Protein AF-A0A927ABQ0-F1 (afdb_monomer_lite)

Sequence (81 aa):
MLTAEEFRFARAIDLERLTGIDASCFAAWSKTRQISERNLEAIATALSMTKGEVLRGFELRRQDTQLATQVSSRLKELTAS

Secondary structure (DSSP, 8-state):
---HHHHHHS-HHHHHHHHSS-HHHHHHHTT-S---HHHHHHHHHHHT--HHHHHHHHHHHHHHHHHHHHHHHHHHHHH--

Foldseek 3D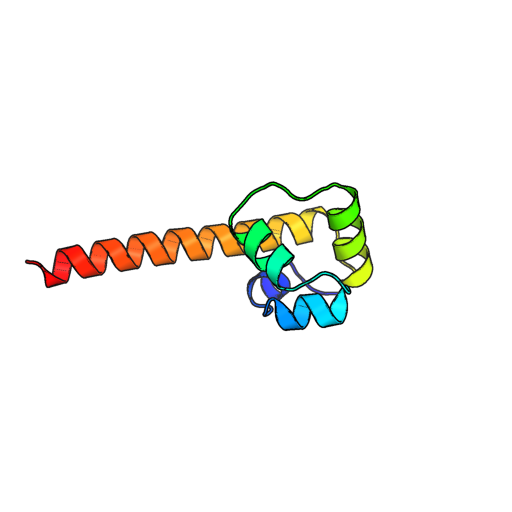i:
DDFLVNLLPDQLVVLCVQQVDHSVVLVVLLQDVDDDPVSLVSS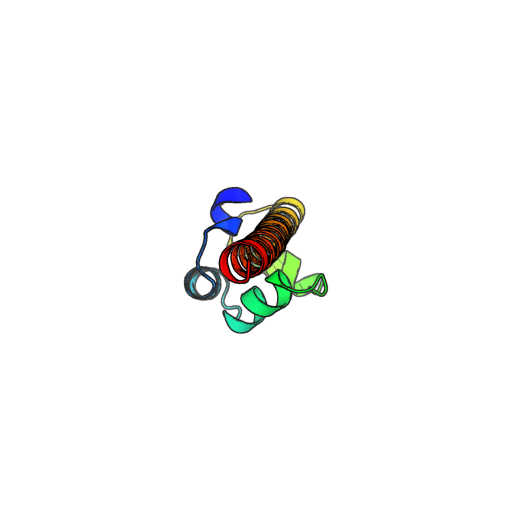CVSVVHDSVRNSSSSVSSVVVVVVVVVVVVVVVVVVVD

Structure (mmCIF, N/CA/C/O backbone):
data_AF-A0A927ABQ0-F1
#
_entry.id   AF-A0A927ABQ0-F1
#
loop_
_atom_site.group_PDB
_atom_site.id
_atom_site.type_symbol
_atom_site.label_atom_id
_atom_site.label_alt_id
_atom_site.label_comp_id
_atom_site.label_asym_id
_atom_site.label_entity_id
_atom_site.label_seq_id
_atom_site.pdbx_PDB_ins_code
_atom_site.Cartn_x
_atom_site.Cartn_y
_atom_site.Cartn_z
_atom_site.occupancy
_atom_site.B_iso_or_equiv
_atom_site.auth_seq_id
_atom_site.auth_comp_id
_atom_site.auth_asym_id
_atom_site.auth_atom_id
_atom_site.pdbx_PDB_model_num
ATOM 1 N N . MET A 1 1 ? -3.020 1.688 -17.299 1.00 73.69 1 MET A N 1
ATOM 2 C CA . MET A 1 1 ? -2.421 2.538 -16.254 1.00 73.69 1 MET A CA 1
ATOM 3 C C . MET A 1 1 ? -3.336 2.460 -15.051 1.00 73.69 1 MET A C 1
ATOM 5 O O . MET A 1 1 ? -4.506 2.778 -15.215 1.00 73.69 1 MET A O 1
ATOM 9 N N . LEU A 1 2 ? -2.843 1.945 -13.921 1.00 87.25 2 LEU A N 1
ATOM 10 C CA . LEU A 1 2 ? -3.604 1.948 -12.667 1.00 87.25 2 LEU A CA 1
ATOM 11 C C . LEU A 1 2 ? -3.594 3.355 -12.049 1.00 87.25 2 LEU A C 1
ATOM 13 O O . LEU A 1 2 ? -2.608 4.076 -12.148 1.00 87.25 2 LEU A O 1
ATOM 17 N N . THR A 1 3 ? -4.663 3.718 -11.358 1.00 93.44 3 THR A N 1
ATOM 18 C CA . THR A 1 3 ? -4.771 4.910 -10.511 1.00 93.44 3 THR A CA 1
ATOM 19 C C . THR A 1 3 ? -4.382 4.594 -9.063 1.00 93.44 3 THR A C 1
ATOM 21 O O . THR A 1 3 ? -4.316 3.434 -8.647 1.00 93.44 3 THR A O 1
ATOM 24 N N . ALA A 1 4 ? -4.164 5.627 -8.242 1.00 94.75 4 ALA A N 1
ATOM 25 C CA . ALA A 1 4 ? -3.899 5.446 -6.811 1.00 94.75 4 ALA A CA 1
ATOM 26 C C . ALA A 1 4 ? -5.065 4.772 -6.050 1.00 94.75 4 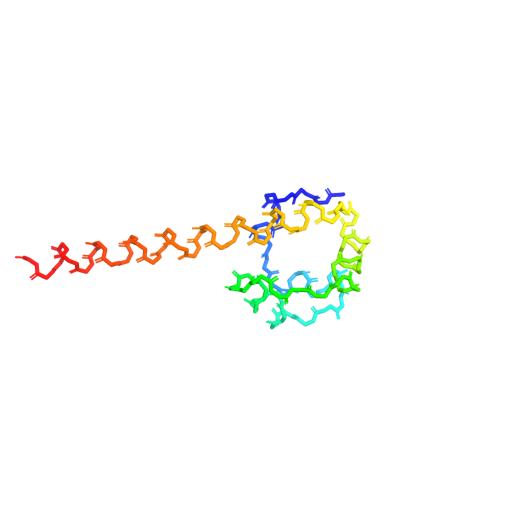ALA A C 1
ATOM 28 O O . ALA A 1 4 ? -4.819 4.039 -5.092 1.00 94.75 4 ALA A O 1
ATOM 29 N N . GLU A 1 5 ? -6.317 4.983 -6.475 1.00 95.56 5 GLU A N 1
ATOM 30 C CA . GLU A 1 5 ? -7.493 4.313 -5.892 1.00 95.56 5 GLU A CA 1
ATOM 31 C C . GLU A 1 5 ? -7.564 2.838 -6.309 1.00 95.56 5 GLU A C 1
ATOM 33 O O . GLU A 1 5 ? -7.792 1.967 -5.474 1.00 95.56 5 GLU A O 1
ATOM 38 N N . GLU A 1 6 ? -7.276 2.507 -7.570 1.00 95.50 6 GLU A N 1
ATOM 39 C CA . GLU A 1 6 ? -7.169 1.100 -7.983 1.00 95.50 6 GLU A CA 1
ATOM 40 C C . GLU A 1 6 ? -6.025 0.396 -7.241 1.00 95.50 6 GLU A C 1
ATOM 42 O O . GLU A 1 6 ? -6.184 -0.733 -6.771 1.00 95.50 6 GLU A O 1
ATOM 47 N N . PHE A 1 7 ? -4.898 1.091 -7.037 1.00 96.06 7 PHE A N 1
ATOM 48 C CA . PHE A 1 7 ? -3.815 0.591 -6.198 1.00 96.06 7 PHE A CA 1
ATOM 49 C C . PHE A 1 7 ? -4.274 0.368 -4.760 1.00 96.06 7 PHE A C 1
ATOM 51 O O . PHE A 1 7 ? -3.878 -0.630 -4.171 1.00 96.06 7 PHE A O 1
ATOM 58 N N . ARG A 1 8 ? -5.079 1.256 -4.164 1.00 95.50 8 ARG A N 1
ATOM 59 C CA . ARG A 1 8 ? -5.593 1.110 -2.790 1.00 95.50 8 ARG A CA 1
ATOM 60 C C . ARG A 1 8 ? -6.372 -0.196 -2.616 1.00 95.50 8 ARG A C 1
ATOM 62 O O . ARG A 1 8 ? -6.134 -0.909 -1.640 1.00 95.50 8 ARG A O 1
ATOM 69 N N . PHE A 1 9 ? -7.242 -0.528 -3.569 1.00 95.12 9 PHE A N 1
ATOM 70 C CA . PHE A 1 9 ? -8.124 -1.698 -3.485 1.00 95.12 9 PHE A CA 1
ATOM 71 C C . PHE A 1 9 ? -7.512 -3.004 -4.005 1.00 95.12 9 PHE A C 1
ATOM 73 O O . PHE A 1 9 ? -8.031 -4.078 -3.700 1.00 95.12 9 PHE A O 1
ATOM 80 N N . ALA A 1 10 ? -6.404 -2.951 -4.751 1.00 95.31 10 ALA A N 1
ATOM 81 C CA . ALA A 1 10 ? -5.736 -4.154 -5.240 1.00 95.31 10 ALA A CA 1
ATOM 82 C C . ALA A 1 10 ? -5.349 -5.104 -4.087 1.00 95.31 10 ALA A C 1
ATOM 84 O O . ALA A 1 10 ? -4.919 -4.680 -3.007 1.00 95.31 10 ALA A O 1
A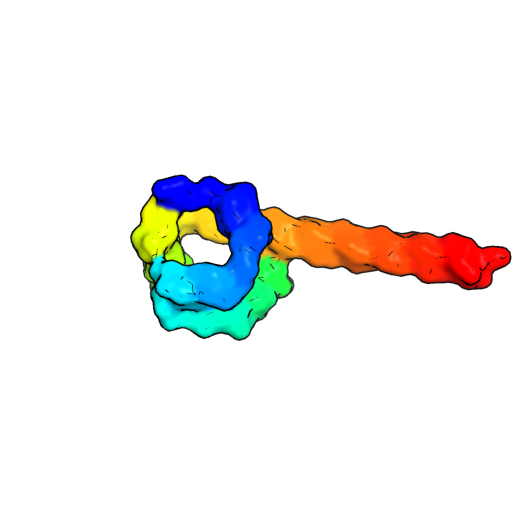TOM 85 N N . ARG A 1 11 ? -5.435 -6.419 -4.287 1.00 94.62 11 ARG A N 1
ATOM 86 C CA . ARG A 1 11 ? -4.897 -7.356 -3.290 1.00 94.62 11 ARG A CA 1
ATOM 87 C C . ARG A 1 11 ? -3.381 -7.419 -3.439 1.00 94.62 11 ARG A C 1
ATOM 89 O O . ARG A 1 11 ? -2.858 -7.308 -4.544 1.00 94.62 11 ARG A O 1
ATOM 96 N N . ALA A 1 12 ? -2.671 -7.649 -2.337 1.00 94.81 12 ALA A N 1
ATOM 97 C CA . ALA A 1 12 ? -1.211 -7.748 -2.361 1.00 94.81 12 ALA A CA 1
ATOM 98 C C . ALA A 1 12 ? -0.712 -8.845 -3.324 1.00 94.81 12 ALA A C 1
ATOM 100 O O . ALA A 1 12 ? 0.264 -8.630 -4.029 1.00 94.81 12 ALA A O 1
ATOM 101 N N . ILE A 1 13 ? -1.440 -9.964 -3.431 1.00 96.44 13 ILE A N 1
ATOM 102 C CA . ILE A 1 13 ? -1.128 -11.049 -4.376 1.00 96.44 13 ILE A CA 1
ATOM 103 C C . ILE A 1 13 ? -1.289 -10.639 -5.848 1.00 96.44 13 ILE A C 1
ATOM 105 O O . ILE A 1 13 ? -0.585 -11.146 -6.716 1.00 96.44 13 ILE A O 1
ATOM 109 N N . ASP A 1 14 ? -2.206 -9.716 -6.150 1.00 95.81 14 ASP A N 1
ATOM 110 C CA . ASP A 1 14 ? -2.376 -9.210 -7.514 1.00 95.81 14 ASP A CA 1
ATOM 111 C C . ASP A 1 14 ? -1.236 -8.238 -7.853 1.00 95.81 14 ASP A C 1
ATOM 113 O O . ASP A 1 14 ? -0.676 -8.299 -8.944 1.00 95.81 14 ASP A O 1
ATOM 117 N N . LEU A 1 15 ? -0.825 -7.400 -6.892 1.00 95.88 15 LEU A N 1
ATOM 118 C CA . LEU A 1 15 ? 0.346 -6.531 -7.040 1.00 95.88 15 LEU A CA 1
ATOM 119 C C . LEU A 1 15 ? 1.642 -7.332 -7.198 1.00 95.88 15 LEU A C 1
ATOM 121 O O . LEU A 1 15 ? 2.482 -6.963 -8.015 1.00 95.88 15 LEU A O 1
ATOM 125 N N . GLU A 1 16 ? 1.793 -8.448 -6.487 1.00 97.19 16 GLU A N 1
ATOM 126 C CA . GLU A 1 16 ? 2.926 -9.360 -6.662 1.00 97.19 16 GLU A CA 1
ATOM 127 C C . GLU A 1 16 ? 2.992 -9.909 -8.084 1.00 97.19 16 GLU A C 1
ATOM 129 O O . GLU A 1 16 ? 4.031 -9.816 -8.732 1.00 97.19 16 GLU A O 1
ATOM 134 N N . ARG A 1 17 ? 1.870 -10.396 -8.619 1.00 96.50 17 ARG A N 1
ATOM 135 C CA . ARG A 1 17 ? 1.808 -10.910 -9.997 1.00 96.50 17 ARG A CA 1
ATOM 136 C C . ARG A 1 17 ? 2.168 -9.860 -11.044 1.00 96.50 17 ARG A C 1
ATOM 138 O O . ARG A 1 17 ? 2.732 -10.209 -12.074 1.00 96.50 17 ARG A O 1
ATOM 145 N N . LEU A 1 18 ? 1.831 -8.597 -10.792 1.00 95.00 18 LEU A N 1
ATOM 146 C CA . LEU A 1 18 ? 2.097 -7.494 -11.716 1.00 95.00 18 LEU A CA 1
ATOM 147 C C . LEU A 1 18 ? 3.524 -6.943 -11.608 1.00 95.00 18 LEU A C 1
ATOM 149 O O . LEU A 1 18 ? 4.056 -6.444 -12.594 1.00 95.00 18 LEU A O 1
ATOM 153 N N . THR A 1 19 ? 4.140 -7.004 -10.426 1.00 95.69 19 THR A N 1
ATOM 154 C CA . THR A 1 19 ? 5.418 -6.322 -10.146 1.00 95.69 19 THR A CA 1
ATOM 155 C C . THR A 1 19 ? 6.590 -7.268 -9.895 1.00 95.69 19 THR A C 1
ATOM 157 O O . THR A 1 19 ? 7.739 -6.833 -9.928 1.00 95.69 19 THR A O 1
ATOM 160 N N . GLY A 1 20 ? 6.324 -8.545 -9.613 1.00 95.81 20 GLY A N 1
ATOM 161 C CA . GLY A 1 20 ? 7.317 -9.522 -9.162 1.00 95.81 20 GLY A CA 1
ATOM 162 C C . GLY A 1 20 ? 7.813 -9.304 -7.726 1.00 95.81 20 GLY A C 1
ATOM 163 O O . GLY A 1 20 ? 8.747 -9.978 -7.299 1.00 95.81 20 GLY A O 1
ATOM 164 N N . ILE A 1 21 ? 7.227 -8.362 -6.982 1.00 96.19 21 ILE A N 1
ATOM 165 C CA . ILE A 1 21 ? 7.570 -8.081 -5.583 1.00 96.19 21 ILE A CA 1
ATOM 166 C C . ILE A 1 21 ? 6.619 -8.857 -4.674 1.00 96.19 21 ILE A C 1
ATOM 168 O O . ILE A 1 21 ? 5.410 -8.768 -4.841 1.00 96.19 21 ILE A O 1
ATOM 172 N N . ASP A 1 22 ? 7.150 -9.563 -3.680 1.00 97.19 22 ASP A N 1
ATOM 173 C CA . ASP A 1 22 ? 6.355 -10.372 -2.748 1.00 97.19 22 ASP A CA 1
ATOM 174 C C . ASP A 1 22 ? 5.191 -9.575 -2.114 1.00 97.19 22 ASP A C 1
ATOM 176 O O . ASP A 1 22 ? 5.368 -8.455 -1.613 1.00 97.19 22 ASP A O 1
ATOM 180 N N . ALA A 1 23 ? 3.994 -10.171 -2.091 1.00 96.50 23 ALA A N 1
ATOM 181 C CA . ALA A 1 23 ? 2.814 -9.650 -1.410 1.00 96.50 23 ALA A CA 1
ATOM 182 C C . ALA A 1 23 ? 3.097 -9.228 0.045 1.00 96.50 23 ALA A C 1
ATOM 184 O O . ALA A 1 23 ? 2.516 -8.249 0.532 1.00 96.50 23 ALA A O 1
ATOM 185 N N . SER A 1 24 ? 4.007 -9.922 0.737 1.00 95.50 24 SER A N 1
ATOM 186 C CA . SER A 1 24 ? 4.419 -9.580 2.103 1.00 95.50 24 SER A CA 1
ATOM 187 C C . SER A 1 24 ? 5.030 -8.172 2.200 1.00 95.50 24 SER A C 1
ATOM 189 O O . SER A 1 24 ? 4.751 -7.436 3.154 1.00 95.50 24 SER A O 1
ATOM 191 N N . CYS A 1 25 ? 5.773 -7.742 1.174 1.00 95.25 25 CYS A N 1
ATOM 192 C CA . CYS A 1 25 ? 6.375 -6.414 1.096 1.00 95.25 25 CYS A CA 1
ATOM 193 C C . CYS A 1 25 ? 5.300 -5.332 0.937 1.00 95.25 25 CYS A C 1
ATOM 195 O O . CYS A 1 25 ? 5.311 -4.341 1.668 1.00 95.25 25 CYS A O 1
ATOM 197 N N . PHE A 1 26 ? 4.308 -5.547 0.066 1.00 94.88 26 PHE A N 1
ATOM 198 C CA . PHE A 1 26 ? 3.172 -4.629 -0.080 1.00 94.88 26 PHE A CA 1
ATOM 199 C C . PHE A 1 26 ? 2.371 -4.483 1.216 1.00 94.88 26 PHE A C 1
ATOM 201 O O . PHE A 1 26 ? 1.984 -3.370 1.586 1.00 94.88 26 PHE A O 1
ATOM 208 N N . ALA A 1 27 ? 2.155 -5.585 1.939 1.00 91.94 27 ALA A N 1
ATOM 209 C CA . ALA A 1 27 ? 1.500 -5.557 3.242 1.00 91.94 27 ALA A CA 1
ATOM 210 C C . ALA A 1 27 ? 2.327 -4.780 4.285 1.00 91.94 27 ALA A C 1
ATOM 212 O O . ALA A 1 27 ? 1.763 -4.006 5.061 1.00 91.94 27 ALA A O 1
ATOM 213 N N . ALA A 1 28 ? 3.655 -4.938 4.290 1.00 92.50 28 ALA A N 1
ATOM 214 C CA . ALA A 1 28 ? 4.553 -4.209 5.184 1.00 92.50 28 ALA A CA 1
ATOM 215 C C . ALA A 1 28 ? 4.601 -2.699 4.873 1.00 92.50 28 ALA A C 1
ATOM 217 O O . ALA A 1 28 ? 4.499 -1.871 5.782 1.00 92.50 28 ALA A O 1
ATOM 218 N N . TRP A 1 29 ? 4.686 -2.310 3.599 1.00 94.12 29 TRP A N 1
ATOM 219 C CA . TRP A 1 29 ? 4.681 -0.901 3.173 1.00 94.12 29 TRP A CA 1
ATOM 220 C C . TRP A 1 29 ? 3.319 -0.226 3.322 1.00 94.12 29 TRP A C 1
ATOM 222 O O . TRP A 1 29 ? 3.240 0.984 3.507 1.00 94.12 29 TRP A O 1
ATOM 232 N N . SER A 1 30 ? 2.233 -0.997 3.325 1.00 91.38 30 SER A N 1
ATOM 233 C CA . SER A 1 30 ? 0.903 -0.477 3.667 1.00 91.38 30 SER A CA 1
ATOM 234 C C . SER A 1 30 ? 0.749 -0.180 5.161 1.00 91.38 30 SER A C 1
ATOM 236 O O . SER A 1 30 ? -0.204 0.483 5.549 1.00 91.38 30 SER A O 1
ATOM 238 N N . LYS A 1 31 ? 1.675 -0.647 6.009 1.00 88.25 31 LYS A N 1
ATOM 239 C CA . LYS A 1 31 ? 1.712 -0.356 7.453 1.00 88.25 31 LYS A CA 1
ATOM 240 C C . LYS A 1 31 ? 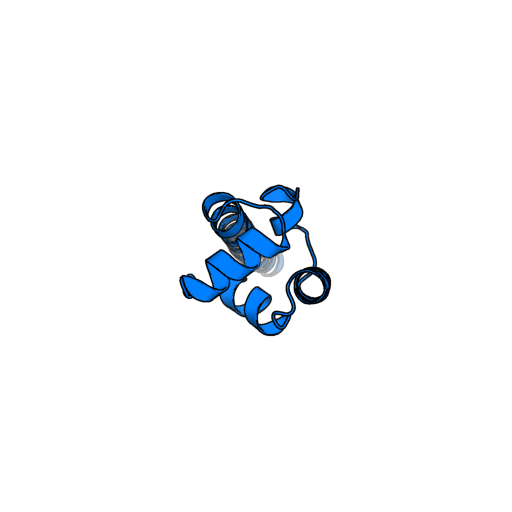2.780 0.675 7.819 1.00 88.25 31 LYS A C 1
ATOM 242 O O . LYS A 1 31 ? 2.629 1.396 8.799 1.00 88.25 31 LYS A O 1
ATOM 247 N N . THR A 1 32 ? 3.858 0.749 7.042 1.00 82.19 32 THR A N 1
ATOM 248 C CA . THR A 1 32 ? 5.033 1.595 7.307 1.00 82.19 32 THR A CA 1
ATOM 249 C C . THR A 1 32 ? 5.203 2.674 6.230 1.00 82.19 32 THR A C 1
ATOM 251 O O . THR A 1 32 ? 4.459 2.711 5.259 1.00 82.19 32 THR A O 1
ATOM 254 N N . ARG A 1 33 ? 6.169 3.590 6.384 1.00 75.69 33 ARG A N 1
ATOM 255 C CA . ARG A 1 33 ? 6.592 4.521 5.311 1.00 75.69 33 ARG A CA 1
ATOM 256 C C . ARG A 1 33 ? 7.923 4.119 4.661 1.00 75.69 33 ARG A C 1
ATOM 258 O O . ARG A 1 33 ? 8.484 4.888 3.891 1.00 75.69 33 ARG A O 1
ATOM 265 N N . GLN A 1 34 ? 8.448 2.940 4.987 1.00 84.81 34 GLN A N 1
ATOM 266 C CA . GLN A 1 34 ? 9.796 2.533 4.595 1.00 84.81 34 GLN A CA 1
ATOM 267 C C . GLN A 1 34 ? 9.769 1.710 3.306 1.00 84.81 34 GLN A C 1
ATOM 269 O O . GLN A 1 34 ? 9.822 0.484 3.339 1.00 84.81 34 GLN A O 1
ATOM 274 N N . ILE A 1 35 ? 9.692 2.397 2.167 1.00 93.50 35 ILE A N 1
ATOM 275 C CA . ILE A 1 35 ? 9.957 1.820 0.846 1.00 93.50 35 ILE A CA 1
ATOM 276 C C . ILE A 1 35 ? 11.251 2.423 0.297 1.00 93.50 35 ILE A C 1
ATOM 278 O O . ILE A 1 35 ? 11.483 3.623 0.431 1.00 93.50 35 ILE A O 1
ATOM 282 N N . SER A 1 36 ? 12.121 1.596 -0.283 1.00 94.44 36 SER A N 1
ATOM 283 C CA . SER A 1 36 ? 13.333 2.095 -0.933 1.00 94.44 36 SER A CA 1
ATOM 284 C C . SER A 1 36 ? 12.993 2.755 -2.269 1.00 94.44 36 SER A C 1
ATOM 286 O O . SER A 1 36 ? 12.067 2.328 -2.960 1.00 94.44 36 SER A O 1
ATOM 288 N N . GLU A 1 37 ? 13.790 3.743 -2.675 1.00 95.94 37 GLU A N 1
ATOM 289 C CA . GLU A 1 37 ? 13.620 4.427 -3.965 1.00 95.94 37 GLU A CA 1
ATOM 290 C C . GLU A 1 37 ? 13.641 3.441 -5.146 1.00 95.94 37 GLU A C 1
ATOM 292 O O . GLU A 1 37 ? 12.837 3.539 -6.069 1.00 95.94 37 GLU A O 1
ATOM 297 N N . ARG A 1 38 ? 14.506 2.420 -5.071 1.00 96.44 38 ARG A N 1
ATOM 298 C CA . ARG A 1 38 ? 14.594 1.346 -6.069 1.00 96.44 38 ARG A CA 1
ATOM 299 C C . ARG A 1 38 ? 13.281 0.573 -6.211 1.00 96.44 38 ARG A C 1
ATOM 301 O O . ARG A 1 38 ? 12.851 0.312 -7.331 1.00 96.44 38 ARG A O 1
ATOM 308 N N . ASN A 1 39 ? 12.661 0.181 -5.099 1.00 96.31 39 ASN A N 1
ATOM 309 C CA . ASN A 1 39 ? 11.406 -0.571 -5.143 1.00 96.31 39 ASN A CA 1
ATOM 310 C C . ASN A 1 39 ? 10.244 0.322 -5.579 1.00 96.31 39 ASN A C 1
ATOM 312 O O . ASN A 1 39 ? 9.375 -0.129 -6.318 1.00 96.31 39 ASN A O 1
ATOM 316 N N . LEU A 1 40 ? 10.248 1.591 -5.167 1.00 97.25 40 LEU A N 1
ATOM 317 C CA . LEU A 1 40 ? 9.253 2.565 -5.599 1.00 97.25 40 LEU A CA 1
ATOM 318 C C . LEU A 1 40 ? 9.284 2.772 -7.123 1.00 97.25 40 LEU A C 1
ATOM 320 O O . LEU A 1 40 ? 8.232 2.735 -7.757 1.00 97.25 40 LEU A O 1
ATOM 324 N N . GLU A 1 41 ? 10.475 2.922 -7.713 1.00 97.88 41 GLU A N 1
ATOM 325 C CA . GLU A 1 41 ? 10.674 2.991 -9.169 1.00 97.88 41 GLU A CA 1
ATOM 326 C C . GLU A 1 41 ? 10.198 1.715 -9.880 1.00 97.88 41 GLU A C 1
ATOM 328 O O . GLU A 1 41 ? 9.490 1.790 -10.885 1.00 97.88 41 GLU A O 1
ATOM 333 N N . ALA A 1 42 ? 10.540 0.540 -9.342 1.00 97.25 42 ALA A N 1
ATOM 334 C CA . ALA A 1 42 ? 10.142 -0.739 -9.926 1.00 97.25 42 ALA A CA 1
ATOM 335 C C . ALA A 1 42 ? 8.612 -0.898 -9.976 1.00 97.25 42 ALA A C 1
ATOM 337 O O . ALA A 1 42 ? 8.070 -1.295 -11.006 1.00 97.25 42 ALA A O 1
ATOM 338 N N . ILE A 1 43 ? 7.909 -0.536 -8.897 1.00 97.38 43 ILE A N 1
ATOM 339 C CA . ILE A 1 43 ? 6.439 -0.582 -8.841 1.00 97.38 43 ILE A CA 1
ATOM 340 C C . ILE A 1 43 ? 5.830 0.429 -9.813 1.00 97.38 43 ILE A C 1
ATOM 342 O O . ILE A 1 43 ? 4.928 0.077 -10.569 1.00 97.38 43 ILE A O 1
ATOM 346 N N . ALA A 1 44 ? 6.323 1.672 -9.800 1.00 97.25 44 ALA A N 1
ATOM 347 C CA . ALA A 1 44 ? 5.852 2.734 -10.685 1.00 97.25 44 ALA A CA 1
ATOM 348 C C . ALA A 1 44 ? 5.955 2.304 -12.158 1.00 97.25 44 ALA A C 1
ATOM 350 O O . ALA A 1 44 ? 4.974 2.354 -12.897 1.00 97.25 44 ALA A O 1
ATOM 351 N N . THR A 1 45 ? 7.107 1.755 -12.545 1.00 97.25 45 THR A N 1
ATOM 352 C CA . THR A 1 45 ? 7.343 1.234 -13.895 1.00 97.25 45 THR A CA 1
ATOM 353 C C . THR A 1 45 ? 6.403 0.073 -14.228 1.00 97.25 45 THR A C 1
ATOM 355 O O . THR A 1 45 ? 5.698 0.122 -15.236 1.00 97.25 45 THR A O 1
ATOM 358 N N . ALA A 1 46 ? 6.344 -0.954 -13.375 1.00 96.94 46 ALA A N 1
ATOM 359 C CA . ALA A 1 46 ? 5.557 -2.161 -13.631 1.00 96.94 46 ALA A CA 1
ATOM 360 C C . ALA A 1 46 ? 4.049 -1.884 -13.748 1.00 96.94 46 ALA A C 1
ATOM 362 O O . ALA A 1 46 ? 3.362 -2.498 -14.561 1.00 96.94 46 ALA A O 1
ATOM 363 N N . LEU A 1 47 ? 3.531 -0.931 -12.970 1.00 96.06 47 LEU A N 1
ATOM 364 C CA . LEU A 1 47 ? 2.108 -0.578 -12.967 1.00 96.06 47 LEU A CA 1
ATOM 365 C C . LEU A 1 47 ? 1.762 0.567 -13.932 1.00 96.06 47 LEU A C 1
ATOM 367 O O . LEU A 1 47 ? 0.592 0.950 -14.039 1.00 96.06 47 LEU A O 1
ATOM 371 N N . SER A 1 48 ? 2.759 1.098 -14.654 1.00 96.38 48 SER A N 1
ATOM 372 C CA . SER A 1 48 ? 2.631 2.307 -15.479 1.00 96.38 48 SER A CA 1
ATOM 373 C C . SER A 1 48 ? 2.038 3.480 -14.689 1.00 96.38 48 SER A C 1
ATOM 375 O O . SER A 1 48 ? 1.132 4.156 -15.165 1.00 96.38 48 SER A O 1
ATOM 377 N N . MET A 1 49 ? 2.518 3.670 -13.462 1.00 96.50 49 MET A N 1
ATOM 378 C CA . MET A 1 49 ? 2.118 4.716 -12.522 1.00 96.50 49 MET A CA 1
ATOM 379 C C . MET A 1 49 ? 3.287 5.669 -12.285 1.00 96.50 49 MET A C 1
ATOM 381 O O . MET A 1 49 ? 4.451 5.308 -12.439 1.00 96.50 49 MET A O 1
ATOM 385 N N . THR A 1 50 ? 3.006 6.877 -11.815 1.00 96.81 50 THR A N 1
ATOM 386 C CA . THR A 1 50 ? 4.039 7.733 -11.229 1.00 96.81 50 THR A CA 1
ATOM 387 C C . THR A 1 50 ? 4.390 7.266 -9.812 1.00 96.81 50 THR A C 1
ATOM 389 O O . THR A 1 50 ? 3.559 6.712 -9.087 1.00 96.81 50 THR A O 1
ATOM 392 N N . LYS A 1 51 ? 5.610 7.563 -9.348 1.00 96.69 51 LYS A N 1
ATOM 393 C CA . LYS A 1 51 ? 6.012 7.324 -7.946 1.00 96.69 51 LYS A CA 1
ATOM 394 C C . LYS A 1 51 ? 5.056 7.984 -6.947 1.00 96.69 51 LYS A C 1
ATOM 396 O O . LYS A 1 51 ? 4.751 7.407 -5.906 1.00 96.69 51 LYS A O 1
ATOM 401 N N . GLY A 1 52 ? 4.563 9.180 -7.280 1.00 96.00 52 GLY A N 1
ATOM 402 C CA . GLY A 1 52 ? 3.592 9.914 -6.470 1.00 96.00 52 GLY A CA 1
ATOM 403 C C . GLY A 1 52 ? 2.268 9.167 -6.316 1.00 96.00 52 GLY A C 1
ATOM 404 O O . GLY A 1 52 ? 1.743 9.087 -5.208 1.00 96.00 52 GLY A O 1
ATOM 405 N N . GLU A 1 53 ? 1.760 8.552 -7.385 1.00 96.75 53 GLU A N 1
ATOM 406 C CA . GLU A 1 53 ? 0.537 7.742 -7.331 1.00 96.75 53 GLU A CA 1
ATOM 407 C C . GLU A 1 53 ? 0.726 6.457 -6.525 1.00 96.75 53 GLU A C 1
ATOM 409 O O . GLU A 1 53 ? -0.158 6.092 -5.751 1.00 96.75 53 GLU A O 1
ATOM 414 N N . VAL A 1 54 ? 1.886 5.801 -6.634 1.00 96.62 54 VAL A N 1
ATOM 415 C CA . VAL A 1 54 ? 2.210 4.622 -5.814 1.00 96.62 54 VAL A CA 1
ATOM 416 C C . VAL A 1 54 ? 2.252 4.995 -4.328 1.00 96.62 54 VAL A C 1
ATOM 418 O O . VAL A 1 54 ? 1.602 4.352 -3.500 1.00 96.62 54 VAL A O 1
ATOM 421 N N . LEU A 1 55 ? 2.959 6.076 -3.976 1.00 96.44 55 LEU A N 1
ATOM 422 C CA . LEU A 1 55 ? 2.999 6.591 -2.603 1.00 96.44 55 LEU A CA 1
ATOM 423 C C . LEU A 1 55 ? 1.607 6.984 -2.102 1.00 96.44 55 LEU A C 1
ATOM 425 O O . LEU A 1 55 ? 1.265 6.694 -0.952 1.00 96.44 55 LEU A O 1
ATOM 429 N N . ARG A 1 56 ? 0.793 7.606 -2.963 1.00 96.25 56 ARG A N 1
ATOM 430 C CA . ARG A 1 56 ? -0.592 7.958 -2.651 1.00 96.25 56 ARG A CA 1
ATOM 431 C C . ARG A 1 56 ? -1.441 6.715 -2.397 1.00 96.25 56 ARG A C 1
ATOM 433 O O . ARG A 1 56 ? -2.190 6.707 -1.426 1.00 96.25 56 ARG A O 1
ATOM 440 N N . GLY A 1 57 ? -1.286 5.663 -3.197 1.00 96.31 57 GLY A N 1
ATOM 441 C CA . GLY A 1 57 ? -1.970 4.387 -3.007 1.00 96.31 57 GLY A CA 1
ATOM 442 C C . GLY A 1 57 ? -1.628 3.729 -1.666 1.00 96.31 57 GLY A C 1
ATOM 443 O O . GLY A 1 57 ? -2.525 3.304 -0.937 1.00 96.31 57 GLY A O 1
ATOM 444 N N . PHE A 1 58 ? -0.347 3.713 -1.276 1.00 96.19 58 PHE A N 1
ATOM 445 C CA . PHE A 1 58 ? 0.052 3.254 0.061 1.00 96.19 58 PHE A CA 1
ATOM 446 C C . PHE A 1 58 ? -0.514 4.130 1.185 1.00 96.19 58 PHE A C 1
ATOM 448 O O . PHE A 1 58 ? -0.903 3.613 2.230 1.00 96.19 58 PHE A O 1
ATOM 455 N N . GLU A 1 59 ? -0.569 5.449 0.991 1.00 95.44 59 GLU A N 1
ATOM 456 C CA . GLU A 1 59 ? -1.145 6.365 1.978 1.00 95.44 59 GLU A CA 1
ATOM 457 C C . GLU A 1 59 ? -2.641 6.120 2.188 1.00 95.44 59 GLU A C 1
ATOM 459 O O . GLU A 1 59 ? -3.086 6.054 3.330 1.00 95.44 59 GLU A O 1
ATOM 464 N N . LEU A 1 60 ? -3.402 5.904 1.115 1.00 95.94 60 LEU A N 1
ATOM 465 C CA . LEU A 1 60 ? -4.823 5.570 1.205 1.00 95.94 60 LEU A CA 1
ATOM 466 C C . LEU A 1 60 ? -5.053 4.262 1.982 1.00 95.94 60 LEU A C 1
ATOM 468 O O . LEU A 1 60 ? -5.886 4.223 2.884 1.00 95.94 60 LEU A O 1
ATOM 472 N N . ARG A 1 61 ? -4.248 3.218 1.731 1.00 95.06 61 ARG A N 1
ATOM 473 C CA . ARG A 1 61 ? -4.313 1.954 2.497 1.00 95.06 61 ARG A CA 1
ATOM 474 C C . ARG A 1 61 ? -4.018 2.144 3.990 1.00 95.06 61 ARG A C 1
ATOM 476 O O . ARG A 1 61 ? -4.620 1.476 4.837 1.00 95.06 61 ARG A O 1
ATOM 483 N N . ARG A 1 62 ? -3.097 3.052 4.335 1.00 93.19 62 ARG A N 1
ATOM 484 C CA . ARG A 1 62 ? -2.813 3.413 5.735 1.00 93.19 62 ARG A CA 1
ATOM 485 C C . ARG A 1 62 ? -4.011 4.102 6.382 1.00 93.19 62 ARG A C 1
ATOM 487 O O . ARG A 1 62 ? -4.371 3.741 7.501 1.00 93.19 62 ARG A O 1
ATOM 494 N N . GLN A 1 63 ? -4.636 5.042 5.676 1.00 94.06 63 GLN A N 1
ATOM 495 C CA . GLN A 1 63 ? -5.838 5.735 6.144 1.00 94.06 63 GLN A CA 1
ATOM 496 C C . GLN A 1 63 ? -6.987 4.750 6.403 1.00 94.06 63 GLN A C 1
ATOM 498 O O . GLN A 1 63 ? -7.611 4.819 7.459 1.00 94.06 63 GLN A O 1
ATOM 503 N N . ASP A 1 64 ? -7.186 3.765 5.521 1.00 93.44 64 ASP A N 1
ATOM 504 C CA . ASP A 1 64 ? -8.180 2.699 5.718 1.00 93.44 64 ASP A CA 1
ATOM 505 C C . ASP A 1 64 ? -7.914 1.878 6.977 1.00 93.44 64 ASP A C 1
ATOM 507 O O . ASP A 1 64 ? -8.820 1.615 7.767 1.00 93.44 64 ASP A O 1
ATOM 511 N N . THR A 1 65 ? -6.654 1.502 7.194 1.00 91.56 65 THR A N 1
ATOM 512 C CA . THR A 1 65 ? -6.253 0.715 8.366 1.00 91.56 65 THR A CA 1
ATOM 513 C C . THR A 1 65 ? -6.474 1.498 9.664 1.00 91.56 65 THR A C 1
ATOM 515 O O . THR A 1 65 ? -6.962 0.948 10.657 1.00 91.56 65 THR A O 1
ATOM 518 N N . GLN A 1 66 ? -6.146 2.793 9.667 1.00 92.56 66 GLN A N 1
ATOM 519 C CA . GLN A 1 66 ? -6.380 3.678 10.810 1.00 92.56 66 GLN A CA 1
ATOM 520 C C . GLN A 1 66 ? -7.874 3.845 11.093 1.00 92.56 66 GLN A C 1
ATOM 522 O O . GLN A 1 66 ? -8.294 3.694 12.241 1.00 92.56 66 GLN A O 1
ATOM 527 N N . LEU A 1 67 ? -8.681 4.087 10.058 1.00 94.31 67 LEU A N 1
ATOM 528 C CA . LEU A 1 67 ? -10.128 4.224 10.191 1.00 94.31 67 LEU A CA 1
ATOM 529 C C . LEU A 1 67 ? -10.766 2.930 10.710 1.00 94.31 67 LEU A C 1
ATOM 531 O O . LEU A 1 67 ? -11.545 2.971 11.660 1.00 94.31 67 LEU A O 1
ATOM 535 N N . ALA A 1 68 ? -10.388 1.774 10.158 1.00 92.00 68 ALA A N 1
ATOM 536 C CA . ALA A 1 68 ? -10.866 0.473 10.622 1.00 92.00 68 ALA A CA 1
ATOM 537 C C . ALA A 1 68 ? -10.530 0.233 12.104 1.00 92.00 68 ALA A C 1
ATOM 539 O O . ALA A 1 68 ? -11.363 -0.273 12.857 1.00 92.00 68 ALA A O 1
ATOM 540 N N . THR A 1 69 ? -9.339 0.653 12.545 1.00 92.69 69 THR A N 1
ATOM 541 C CA . THR A 1 69 ? -8.927 0.571 13.954 1.00 92.69 69 THR A CA 1
ATOM 542 C C . THR A 1 69 ? -9.800 1.459 14.843 1.00 92.69 69 THR A C 1
ATOM 544 O O . THR A 1 69 ? -10.300 0.991 15.863 1.00 92.69 69 THR A O 1
ATOM 547 N N . GLN A 1 70 ? -10.041 2.713 14.447 1.00 95.00 70 GLN A N 1
ATOM 548 C CA . GLN A 1 70 ? -10.896 3.644 15.196 1.00 95.00 70 GLN A CA 1
ATOM 549 C C . GLN A 1 70 ? -12.340 3.139 15.308 1.00 95.00 70 GLN A C 1
ATOM 551 O O . GLN A 1 70 ? -12.923 3.169 16.392 1.00 95.00 70 GLN A O 1
ATOM 556 N N . VAL A 1 71 ? -12.902 2.631 14.206 1.00 94.62 71 VAL A N 1
ATOM 557 C CA . VAL A 1 71 ? -14.249 2.043 14.182 1.00 94.62 71 VAL A CA 1
ATOM 558 C C . VAL A 1 71 ? -14.318 0.826 15.103 1.00 94.62 71 VAL A C 1
ATOM 560 O O . VAL A 1 71 ? -15.244 0.723 15.905 1.00 94.62 71 VAL A O 1
ATOM 563 N N . SER A 1 72 ? -13.325 -0.066 15.043 1.00 93.69 72 SER A N 1
ATOM 564 C CA . SER A 1 72 ? -13.262 -1.246 15.911 1.00 93.69 72 SER A CA 1
ATOM 565 C C . SER A 1 72 ? -13.216 -0.871 17.396 1.00 93.69 72 SER A C 1
ATOM 567 O O . SER A 1 72 ? -13.958 -1.448 18.190 1.00 93.69 72 SER A O 1
ATOM 569 N N . SER A 1 73 ? -12.397 0.116 17.775 1.00 93.31 73 SER A N 1
ATOM 570 C CA . SER A 1 73 ? -12.322 0.605 19.158 1.00 93.31 73 SER A CA 1
ATOM 571 C C . SER A 1 73 ? -13.654 1.182 19.635 1.00 93.31 73 SER A C 1
ATOM 573 O O . SER A 1 73 ? -14.141 0.796 20.695 1.00 93.31 73 SER A O 1
ATOM 575 N N . ARG A 1 74 ? -14.299 2.023 18.817 1.00 93.62 74 ARG A N 1
ATOM 576 C CA . ARG A 1 74 ? -15.588 2.635 19.164 1.00 93.62 74 ARG A CA 1
ATOM 577 C C . ARG A 1 74 ? -16.712 1.609 19.307 1.00 93.62 74 ARG A C 1
ATOM 579 O O . ARG A 1 74 ? -17.546 1.736 20.196 1.00 93.62 74 ARG A O 1
ATOM 586 N N . LEU A 1 75 ? -16.740 0.583 18.454 1.00 94.38 75 LEU A N 1
ATOM 587 C CA . LEU A 1 75 ? -17.711 -0.508 18.582 1.00 94.38 75 LEU A CA 1
ATOM 588 C C . LEU A 1 75 ? -17.530 -1.267 19.900 1.00 94.38 75 LEU A C 1
ATOM 590 O O . LEU A 1 75 ? -18.521 -1.543 20.565 1.00 94.38 75 LEU A O 1
ATOM 594 N N . LYS A 1 76 ? -16.283 -1.549 20.306 1.00 92.88 76 LYS A N 1
ATOM 595 C CA . LYS A 1 76 ? -15.999 -2.219 21.585 1.00 92.88 76 LYS A CA 1
ATOM 596 C C . LYS A 1 76 ? -16.506 -1.417 22.780 1.00 92.88 76 LYS A C 1
ATOM 598 O O . LYS A 1 76 ? -17.137 -2.000 23.654 1.00 92.88 76 LYS A O 1
ATOM 603 N N . GLU A 1 77 ? -16.270 -0.105 22.795 1.00 92.12 77 GLU A N 1
ATOM 604 C CA . GLU A 1 77 ? -16.761 0.800 23.847 1.00 92.12 77 GLU A CA 1
ATOM 605 C C . GLU A 1 77 ? -18.294 0.788 23.942 1.00 92.12 77 GLU A C 1
ATOM 607 O O . GLU A 1 77 ? -18.846 0.671 25.035 1.00 92.12 77 GLU A O 1
ATOM 612 N N . LEU A 1 78 ? -18.982 0.838 22.795 1.00 91.56 78 LEU A N 1
ATOM 613 C CA . LEU A 1 78 ? -20.447 0.812 22.733 1.00 91.56 78 LEU A CA 1
ATOM 614 C C . LEU A 1 78 ? -21.046 -0.523 23.191 1.00 91.56 78 LEU A C 1
ATOM 616 O O . LEU A 1 78 ? -22.113 -0.522 23.786 1.00 91.56 78 LEU A O 1
ATOM 620 N N . THR A 1 79 ? -20.389 -1.651 22.910 1.00 86.88 79 THR A N 1
ATOM 621 C CA . THR A 1 79 ? -20.871 -2.987 23.315 1.00 86.88 79 THR A CA 1
ATOM 622 C C . THR A 1 79 ? -20.502 -3.378 24.746 1.00 86.88 79 THR A C 1
ATOM 624 O O . THR A 1 79 ? -21.022 -4.366 25.255 1.00 86.88 79 THR A O 1
ATOM 627 N N . ALA A 1 80 ? -19.560 -2.663 25.365 1.00 76.50 80 ALA A N 1
ATOM 628 C CA . ALA A 1 80 ? -19.145 -2.875 26.751 1.00 76.5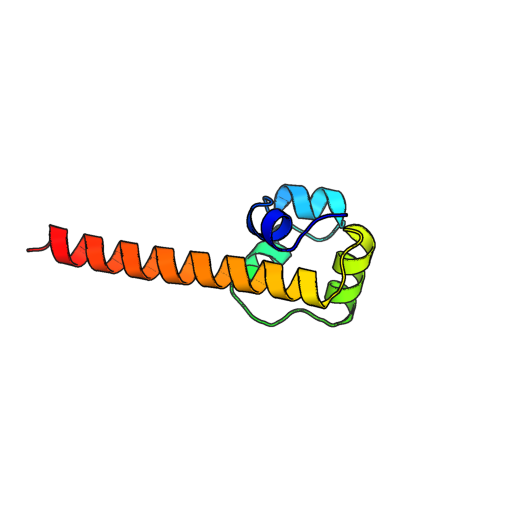0 80 ALA A CA 1
ATOM 629 C C . ALA A 1 80 ? -19.928 -2.002 27.753 1.00 76.50 80 ALA A C 1
ATOM 631 O O . ALA A 1 80 ? -19.719 -2.146 28.958 1.00 76.50 80 ALA A O 1
ATOM 632 N N . SER A 1 81 ? -20.780 -1.101 27.246 1.00 53.88 81 SER A N 1
ATOM 633 C CA . SER A 1 81 ? -21.715 -0.257 28.007 1.00 53.88 81 SER A CA 1
ATOM 634 C C . SER A 1 81 ? -23.096 -0.903 28.069 1.00 53.88 81 SER A C 1
ATOM 636 O O . SER A 1 81 ? -23.777 -0.704 29.096 1.00 53.88 81 SER A O 1
#

pLDDT: mean 93.33, std 6.35, range [53.88, 97.88]

Radius of gyration: 14.74 Å; chains: 1; bounding box: 36×21×44 Å